Protein AF-A0AAW2THH1-F1 (afdb_monomer_lite)

Structure (mmCIF, N/CA/C/O backbone):
data_AF-A0AAW2THH1-F1
#
_entry.id   AF-A0AAW2THH1-F1
#
loop_
_atom_site.group_PDB
_atom_site.id
_atom_site.type_symbol
_atom_site.label_atom_id
_atom_site.label_alt_id
_atom_site.label_comp_id
_atom_site.label_asym_id
_atom_site.label_entity_id
_atom_site.label_seq_id
_atom_site.pdbx_PDB_ins_code
_atom_site.Cartn_x
_atom_site.Cartn_y
_atom_site.Cartn_z
_atom_site.occupancy
_atom_site.B_iso_or_equiv
_atom_site.auth_seq_id
_atom_site.auth_comp_id
_atom_site.auth_asym_id
_atom_site.auth_atom_id
_atom_site.pdbx_PDB_model_num
ATOM 1 N N . MET A 1 1 ? 69.784 6.377 -13.673 1.00 42.22 1 MET A N 1
ATOM 2 C CA . MET A 1 1 ? 68.912 6.543 -1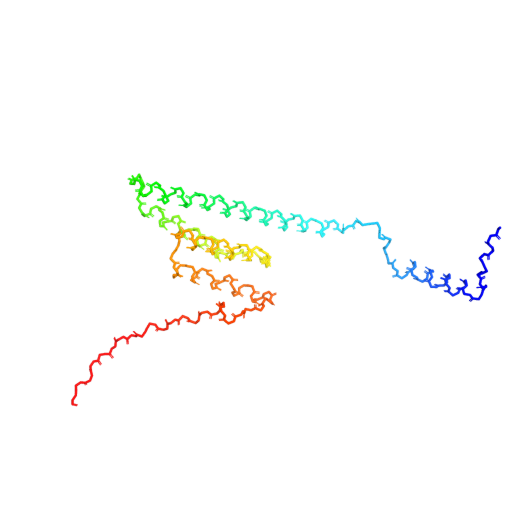4.857 1.00 42.22 1 MET A CA 1
ATOM 3 C C . MET A 1 1 ? 68.376 5.171 -15.222 1.00 42.22 1 MET A C 1
ATOM 5 O O . MET A 1 1 ? 69.151 4.331 -15.659 1.00 42.22 1 MET A O 1
ATOM 9 N N . VAL A 1 2 ? 67.108 4.895 -14.913 1.00 36.97 2 VAL A N 1
ATOM 10 C CA . VAL A 1 2 ? 66.501 3.571 -15.122 1.00 36.97 2 VAL A CA 1
ATOM 11 C C . VAL A 1 2 ? 66.029 3.493 -16.572 1.00 36.97 2 VAL A C 1
ATOM 13 O O . VAL A 1 2 ? 65.018 4.090 -16.932 1.00 36.97 2 VAL A O 1
ATOM 16 N N . TYR A 1 3 ? 66.800 2.816 -17.422 1.00 43.44 3 TYR A N 1
ATOM 17 C CA . TYR A 1 3 ? 66.415 2.565 -18.808 1.00 43.44 3 TYR A CA 1
ATOM 18 C C . TYR A 1 3 ? 65.337 1.482 -18.837 1.00 43.44 3 TYR A C 1
ATOM 20 O O . TYR A 1 3 ? 65.610 0.307 -18.601 1.00 43.44 3 TYR A O 1
ATOM 28 N N . THR A 1 4 ? 64.101 1.891 -19.115 1.00 44.94 4 THR A N 1
ATOM 29 C CA . THR A 1 4 ? 62.998 0.959 -19.367 1.00 44.94 4 THR A CA 1
ATOM 30 C C . THR A 1 4 ? 63.117 0.494 -20.816 1.00 44.94 4 THR A C 1
ATOM 32 O O . THR A 1 4 ? 62.743 1.212 -21.741 1.00 44.94 4 THR A O 1
ATOM 35 N N . TYR A 1 5 ? 63.718 -0.679 -21.023 1.00 50.44 5 TYR A N 1
ATOM 36 C CA . TYR A 1 5 ? 63.814 -1.319 -22.333 1.00 50.44 5 TYR A CA 1
ATOM 37 C C . TYR A 1 5 ? 62.412 -1.734 -22.792 1.00 50.44 5 TYR A C 1
ATOM 39 O O . TYR A 1 5 ? 61.822 -2.659 -22.237 1.00 50.44 5 TYR A O 1
ATOM 47 N N . THR A 1 6 ? 61.866 -1.036 -23.789 1.00 50.91 6 THR A N 1
ATOM 48 C CA . THR A 1 6 ? 60.629 -1.441 -24.467 1.00 50.91 6 THR A CA 1
ATOM 49 C C . THR A 1 6 ? 60.999 -2.016 -25.838 1.00 50.91 6 THR A C 1
ATOM 51 O O . THR A 1 6 ? 61.572 -1.303 -26.662 1.00 50.91 6 THR A O 1
ATOM 54 N N . PRO A 1 7 ? 60.748 -3.312 -26.098 1.00 46.75 7 PRO A N 1
ATOM 55 C CA . PRO A 1 7 ? 61.083 -3.927 -27.378 1.00 46.75 7 PRO A CA 1
ATOM 56 C C . PRO A 1 7 ? 60.243 -3.319 -28.511 1.00 46.75 7 PRO A C 1
ATOM 58 O O . PRO A 1 7 ? 59.012 -3.351 -28.469 1.00 46.75 7 PRO A O 1
ATOM 61 N N . THR A 1 8 ? 60.905 -2.832 -29.563 1.00 52.56 8 THR A N 1
ATOM 62 C CA . THR A 1 8 ? 60.319 -2.160 -30.743 1.00 52.56 8 THR A CA 1
ATOM 63 C C . THR A 1 8 ? 59.329 -3.023 -31.546 1.00 52.56 8 THR A C 1
ATOM 65 O O . THR A 1 8 ? 58.660 -2.528 -32.444 1.00 52.56 8 THR A O 1
ATOM 68 N N . TYR A 1 9 ? 59.209 -4.316 -31.233 1.00 46.38 9 TYR A N 1
ATOM 69 C CA . TYR A 1 9 ? 58.295 -5.242 -31.910 1.00 46.38 9 TYR A CA 1
ATOM 70 C C . TYR A 1 9 ? 56.855 -5.201 -31.379 1.00 46.38 9 TYR A C 1
ATOM 72 O O . TYR A 1 9 ? 55.944 -5.622 -32.085 1.00 46.38 9 TYR A O 1
ATOM 80 N N . TYR A 1 10 ? 56.626 -4.686 -30.165 1.00 46.62 10 TYR A N 1
ATOM 81 C CA . TYR A 1 10 ? 55.274 -4.558 -29.604 1.00 46.62 10 TYR A CA 1
ATOM 82 C C . TYR A 1 10 ? 54.647 -3.180 -29.836 1.00 46.62 10 TYR A C 1
ATOM 84 O O . TYR A 1 10 ? 53.438 -3.047 -29.673 1.00 46.62 10 TYR A O 1
ATOM 92 N N . THR A 1 11 ? 55.419 -2.165 -30.240 1.00 55.75 11 THR A N 1
ATOM 93 C CA . THR A 1 11 ? 54.910 -0.794 -30.410 1.00 55.75 11 THR A CA 1
ATOM 94 C C . THR A 1 11 ? 53.960 -0.681 -31.596 1.00 55.75 11 THR A C 1
ATOM 96 O O . THR A 1 11 ? 52.899 -0.094 -31.462 1.00 55.75 11 THR A O 1
ATOM 99 N N . THR A 1 12 ? 54.251 -1.334 -32.720 1.00 59.94 12 THR A N 1
ATOM 100 C CA . THR A 1 12 ? 53.396 -1.289 -33.918 1.00 59.94 12 THR A CA 1
ATOM 101 C C . THR A 1 12 ? 52.054 -1.988 -33.712 1.00 59.94 12 THR A C 1
ATOM 103 O O . THR A 1 12 ? 51.019 -1.484 -34.147 1.00 59.94 12 THR A O 1
ATOM 106 N N . LEU A 1 13 ? 52.046 -3.127 -33.016 1.00 57.94 13 LEU A N 1
ATOM 107 C CA . LEU A 1 13 ? 50.828 -3.874 -32.703 1.00 57.94 13 LEU A CA 1
ATOM 108 C C . LEU A 1 13 ? 50.031 -3.160 -31.604 1.00 57.94 13 LEU A C 1
ATOM 110 O O . LEU A 1 13 ? 48.818 -3.016 -31.726 1.00 57.94 13 LEU A O 1
ATOM 114 N N . HIS A 1 14 ? 50.709 -2.624 -30.587 1.00 65.50 14 HIS A N 1
ATOM 115 C CA . HIS A 1 14 ? 50.091 -1.793 -29.557 1.00 65.50 14 HIS A CA 1
ATOM 116 C C . HIS A 1 14 ? 49.485 -0.510 -30.140 1.00 65.50 14 HIS A C 1
ATOM 118 O O . HIS A 1 14 ? 48.358 -0.164 -29.797 1.00 65.50 14 HIS A O 1
ATOM 124 N N . ASP A 1 15 ? 50.167 0.164 -31.064 1.00 64.69 15 ASP A N 1
ATOM 125 C CA . ASP A 1 15 ? 49.660 1.358 -31.745 1.00 64.69 15 ASP A CA 1
ATOM 126 C C . ASP A 1 15 ? 48.508 1.018 -32.694 1.00 64.69 15 ASP A C 1
ATOM 128 O O . ASP A 1 15 ? 47.538 1.772 -32.780 1.00 64.69 15 ASP A O 1
ATOM 132 N N . SER A 1 16 ? 48.549 -0.155 -33.334 1.00 66.56 16 SER A N 1
ATOM 133 C CA . SER A 1 16 ? 47.451 -0.667 -34.163 1.00 66.56 16 SER A CA 1
ATOM 134 C C . SER A 1 16 ? 46.221 -1.004 -33.322 1.00 66.56 16 SER A C 1
ATOM 136 O O . SER A 1 16 ? 45.132 -0.542 -33.643 1.00 66.56 16 SER A O 1
ATOM 138 N N . ILE A 1 17 ? 46.380 -1.716 -32.201 1.00 67.31 17 ILE A N 1
ATOM 139 C CA . ILE A 1 17 ? 45.297 -1.975 -31.238 1.00 67.31 17 ILE A CA 1
ATOM 140 C C . ILE A 1 17 ? 44.780 -0.652 -30.667 1.00 67.31 17 ILE A C 1
ATOM 142 O O . ILE A 1 17 ? 43.575 -0.456 -30.583 1.00 67.31 17 ILE A O 1
ATOM 146 N N . THR A 1 18 ? 45.660 0.292 -30.333 1.00 68.44 18 THR A N 1
ATOM 147 C CA . THR A 1 18 ? 45.270 1.607 -29.805 1.00 68.44 18 THR A CA 1
ATOM 148 C C . THR A 1 18 ? 44.491 2.423 -30.842 1.00 68.44 18 THR A C 1
ATOM 150 O O . THR A 1 18 ? 43.504 3.069 -30.494 1.00 68.44 18 THR A O 1
ATOM 153 N N . SER A 1 19 ? 44.893 2.388 -32.113 1.00 65.19 19 SER A N 1
ATOM 154 C CA . SER A 1 19 ? 44.195 3.034 -33.232 1.00 65.19 19 SER A CA 1
ATOM 155 C C . SER A 1 19 ? 42.836 2.383 -33.497 1.00 65.19 19 SER A C 1
ATOM 157 O O . SER A 1 19 ? 41.822 3.071 -33.602 1.00 65.19 19 SER A O 1
ATOM 159 N N . ILE A 1 20 ? 42.785 1.050 -33.496 1.00 66.25 20 ILE A N 1
ATOM 160 C CA . ILE A 1 20 ? 41.558 0.266 -33.649 1.00 66.25 20 ILE A CA 1
ATOM 161 C C . ILE A 1 20 ? 40.598 0.551 -32.489 1.00 66.25 20 ILE A C 1
ATOM 163 O O . ILE A 1 20 ? 39.436 0.850 -32.726 1.00 66.25 20 ILE A O 1
ATOM 167 N N . CYS A 1 21 ? 41.067 0.573 -31.242 1.00 61.56 21 CYS A N 1
ATOM 168 C CA . CYS A 1 21 ? 40.245 0.916 -30.081 1.00 61.56 21 CYS A CA 1
ATOM 169 C C . CYS A 1 21 ? 39.746 2.371 -30.119 1.00 61.56 21 CYS A C 1
ATOM 171 O O . CYS A 1 21 ? 38.648 2.644 -29.642 1.00 61.56 21 CYS A O 1
ATOM 173 N N . LYS A 1 22 ? 40.504 3.302 -30.715 1.00 62.09 22 LYS A N 1
ATOM 174 C CA . LYS A 1 22 ? 40.056 4.687 -30.947 1.00 62.09 22 LYS A CA 1
ATOM 175 C C . LYS A 1 22 ? 39.022 4.807 -32.070 1.00 62.09 22 LYS A C 1
ATOM 177 O O . LYS A 1 22 ? 38.156 5.668 -31.974 1.00 62.09 22 LYS A O 1
ATOM 182 N N . ASN A 1 23 ? 39.100 3.965 -33.101 1.00 61.91 23 ASN A N 1
ATOM 183 C CA . ASN A 1 23 ? 38.189 4.001 -34.250 1.00 61.91 23 ASN A CA 1
ATOM 184 C C . ASN A 1 23 ? 36.946 3.105 -34.093 1.00 61.91 23 ASN A C 1
ATOM 186 O O . ASN A 1 23 ? 35.928 3.384 -34.717 1.00 61.91 23 ASN A O 1
ATOM 190 N N . ILE A 1 24 ? 37.001 2.047 -33.275 1.00 61.75 24 ILE A N 1
ATOM 191 C CA . ILE A 1 24 ? 35.883 1.114 -33.039 1.00 61.75 24 ILE A CA 1
ATOM 192 C C . ILE A 1 24 ? 34.979 1.576 -31.889 1.00 61.75 24 ILE A C 1
ATOM 194 O O . ILE A 1 24 ? 33.803 1.222 -31.867 1.00 61.75 24 ILE A O 1
ATOM 198 N N . LEU A 1 25 ? 35.476 2.382 -30.945 1.00 52.97 25 LEU A N 1
ATOM 199 C CA . LEU A 1 25 ? 34.642 2.932 -29.875 1.00 52.97 25 LEU A CA 1
ATOM 200 C C . LEU A 1 25 ? 34.079 4.299 -30.301 1.00 52.97 25 LEU A C 1
ATOM 202 O O . LEU A 1 25 ? 34.819 5.282 -30.289 1.00 52.97 25 LEU A O 1
ATOM 206 N N . PRO A 1 26 ? 32.774 4.422 -30.615 1.00 51.56 26 PRO A N 1
ATOM 207 C CA . PRO A 1 26 ? 32.205 5.667 -31.128 1.00 51.56 26 PRO A CA 1
ATOM 208 C C . PRO A 1 26 ? 32.076 6.781 -30.076 1.00 51.56 26 PRO A C 1
ATOM 210 O O . PRO A 1 26 ? 31.567 7.850 -30.395 1.00 51.56 26 PRO A O 1
ATOM 213 N N . PHE A 1 27 ? 32.512 6.591 -28.827 1.00 54.28 27 PHE A N 1
ATOM 214 C CA . PHE A 1 27 ? 32.354 7.600 -27.783 1.00 54.28 27 PHE A CA 1
ATOM 215 C C . PHE A 1 27 ? 33.524 7.608 -26.801 1.00 54.28 27 PHE A C 1
ATOM 217 O O . PHE A 1 27 ? 33.754 6.667 -26.043 1.00 54.28 27 PHE A O 1
ATOM 224 N N . SER A 1 28 ? 34.224 8.740 -26.760 1.00 49.59 28 SER A N 1
ATOM 225 C CA . SER A 1 28 ? 35.049 9.100 -25.613 1.00 49.59 28 SER A CA 1
ATOM 226 C C . SER A 1 28 ? 34.148 9.220 -24.379 1.00 49.59 28 SER A C 1
ATOM 228 O O . SER A 1 28 ? 33.237 10.045 -24.317 1.00 49.59 28 SER A O 1
ATOM 230 N N . PHE A 1 29 ? 34.391 8.373 -23.380 1.00 52.16 29 PHE A N 1
ATOM 231 C CA . PHE A 1 29 ? 33.691 8.355 -22.097 1.00 52.16 29 PHE A CA 1
ATOM 232 C C . PHE A 1 29 ? 34.046 9.577 -21.225 1.00 52.16 29 PHE A C 1
ATOM 234 O O . PHE A 1 29 ? 34.558 9.450 -20.114 1.00 52.16 29 PHE A O 1
ATOM 241 N N . LYS A 1 30 ? 33.721 10.792 -21.676 1.00 53.41 30 LYS A N 1
ATOM 242 C CA . LYS A 1 30 ? 33.332 11.853 -20.741 1.00 53.41 30 LYS A CA 1
ATOM 243 C C . LYS A 1 30 ? 31.858 11.614 -20.446 1.00 53.41 30 LYS A C 1
ATOM 245 O O . LYS A 1 30 ? 31.022 11.828 -21.312 1.00 53.41 30 LYS A O 1
ATOM 250 N N . LYS A 1 31 ? 31.576 11.088 -19.249 1.00 54.41 31 LYS A N 1
ATOM 251 C CA . LYS A 1 31 ? 30.270 10.667 -18.707 1.00 54.41 31 LYS A CA 1
ATOM 252 C C . LYS A 1 31 ? 29.147 11.710 -18.874 1.00 54.41 31 LYS A C 1
ATOM 254 O O . LYS A 1 31 ? 28.686 12.299 -17.902 1.00 54.41 31 LYS A O 1
ATOM 259 N N . ARG A 1 32 ? 28.657 11.922 -20.089 1.00 52.31 32 ARG A N 1
ATOM 260 C CA . ARG A 1 32 ? 27.370 12.558 -20.351 1.00 52.31 32 ARG A CA 1
ATOM 261 C C . ARG A 1 32 ? 26.417 11.414 -20.659 1.00 52.31 32 ARG A C 1
ATOM 263 O O . ARG A 1 32 ? 26.347 10.966 -21.799 1.00 52.31 32 ARG A O 1
ATOM 270 N N . ARG A 1 33 ? 25.748 10.887 -19.620 1.00 60.34 33 ARG A N 1
ATOM 271 C CA . ARG A 1 33 ? 24.562 10.035 -19.818 1.00 60.34 33 ARG A CA 1
ATOM 272 C C . ARG A 1 33 ? 23.684 10.742 -20.850 1.00 60.34 33 ARG A C 1
ATOM 274 O O . ARG A 1 33 ? 23.540 11.965 -20.770 1.00 60.34 33 ARG A O 1
ATOM 281 N N . LEU A 1 34 ? 23.176 10.009 -21.843 1.00 72.06 34 LEU A N 1
ATOM 282 C CA . LEU A 1 34 ? 22.303 10.593 -22.861 1.00 72.06 34 LEU A CA 1
ATOM 283 C C . LEU A 1 34 ? 21.201 11.388 -22.135 1.00 72.06 34 LEU A C 1
ATOM 285 O O . LEU A 1 34 ? 20.593 10.829 -21.220 1.00 72.06 34 LEU A O 1
ATOM 289 N N . PRO A 1 35 ? 20.954 12.668 -22.475 1.00 75.00 35 PRO A N 1
ATOM 290 C CA . PRO A 1 35 ? 20.029 13.524 -21.725 1.00 75.00 35 PRO A CA 1
ATOM 291 C C . PRO A 1 35 ? 18.640 12.903 -21.526 1.00 75.00 35 PRO A C 1
ATOM 293 O O . PRO A 1 35 ? 18.021 13.100 -20.487 1.00 75.00 35 PRO A O 1
ATOM 296 N N . ALA A 1 36 ? 18.187 12.093 -22.487 1.00 74.62 36 ALA A N 1
ATOM 297 C CA . ALA A 1 36 ? 16.943 11.335 -22.400 1.00 74.62 36 ALA A CA 1
ATOM 298 C C . ALA A 1 36 ? 16.953 10.272 -21.284 1.00 74.62 36 ALA A C 1
ATOM 300 O O . ALA A 1 36 ? 15.973 10.150 -20.556 1.00 74.62 36 ALA A O 1
ATOM 301 N N . ILE A 1 37 ? 18.065 9.548 -21.110 1.00 78.38 37 ILE A N 1
ATOM 302 C CA . ILE A 1 37 ? 18.230 8.549 -20.041 1.00 78.38 37 ILE A CA 1
ATOM 303 C C . ILE A 1 37 ? 18.275 9.251 -18.684 1.00 78.38 37 ILE A C 1
ATOM 305 O O . ILE A 1 37 ? 17.561 8.855 -17.772 1.00 78.38 37 ILE A O 1
ATOM 309 N N . ALA A 1 38 ? 19.041 10.340 -18.569 1.00 80.06 38 ALA A N 1
ATOM 310 C CA . ALA A 1 38 ? 19.105 11.116 -17.331 1.00 80.06 38 ALA A CA 1
ATOM 311 C C . ALA A 1 38 ? 17.732 11.704 -16.945 1.00 80.06 38 ALA A C 1
ATOM 313 O O . ALA A 1 38 ? 17.354 11.680 -15.777 1.00 80.06 38 ALA A O 1
ATOM 314 N N . ALA A 1 39 ? 16.954 12.181 -17.923 1.00 82.69 39 ALA A N 1
ATOM 315 C CA . ALA A 1 39 ? 15.596 12.666 -17.691 1.00 82.69 39 ALA A CA 1
ATOM 316 C C . ALA A 1 39 ? 14.630 11.539 -17.283 1.00 82.69 39 ALA A C 1
ATOM 318 O O . ALA A 1 39 ? 13.777 11.755 -16.425 1.00 82.69 39 ALA A O 1
ATOM 319 N N . ALA A 1 40 ? 14.754 10.342 -17.868 1.00 82.75 40 ALA A N 1
ATOM 320 C CA . ALA A 1 40 ? 13.960 9.177 -17.479 1.00 82.75 40 ALA A CA 1
ATOM 321 C C . ALA A 1 40 ? 14.284 8.718 -16.047 1.00 82.75 40 ALA A C 1
ATOM 323 O O . ALA A 1 40 ? 13.371 8.528 -15.249 1.00 82.75 40 ALA A O 1
ATOM 324 N N . GLU A 1 41 ? 15.568 8.636 -15.688 1.00 84.75 41 GLU A N 1
ATOM 325 C CA . GLU A 1 41 ? 16.013 8.321 -14.323 1.00 84.75 41 GLU A CA 1
ATOM 326 C C . GLU A 1 41 ? 15.524 9.362 -13.312 1.00 84.75 41 GLU A C 1
ATOM 328 O O . GLU A 1 41 ? 15.035 9.004 -12.244 1.00 84.75 41 GLU A O 1
ATOM 333 N N . GLN A 1 42 ? 15.595 10.652 -13.654 1.00 87.06 42 GLN A N 1
ATOM 334 C CA . GLN A 1 42 ? 15.098 11.720 -12.789 1.00 87.06 42 GLN A CA 1
ATOM 335 C C . GLN A 1 42 ? 13.580 11.633 -12.581 1.00 87.06 42 GLN A C 1
ATOM 337 O O . GLN A 1 42 ? 13.108 11.843 -11.464 1.00 87.06 42 GLN A O 1
ATOM 342 N N . ARG A 1 43 ? 12.806 11.314 -13.628 1.00 85.62 43 ARG A N 1
ATOM 343 C CA . ARG A 1 43 ? 11.354 11.097 -13.505 1.00 85.62 43 ARG A CA 1
ATOM 344 C C . ARG A 1 43 ? 11.039 9.880 -12.641 1.00 85.62 43 ARG A C 1
ATOM 346 O O . ARG A 1 43 ? 10.197 9.997 -11.760 1.00 85.62 43 ARG A O 1
ATOM 353 N N . ALA A 1 44 ? 11.742 8.766 -12.841 1.00 84.69 44 ALA A N 1
ATOM 354 C CA . ALA A 1 44 ? 11.569 7.560 -12.034 1.00 84.69 44 ALA A CA 1
ATOM 355 C C . ALA A 1 44 ? 11.905 7.811 -10.554 1.00 84.69 44 ALA A C 1
ATOM 357 O O . ALA A 1 44 ? 11.133 7.439 -9.675 1.00 84.69 44 ALA A O 1
ATOM 358 N N . ALA A 1 45 ? 13.010 8.512 -10.277 1.00 87.81 45 ALA A N 1
ATOM 359 C CA . ALA A 1 45 ? 13.395 8.890 -8.919 1.00 87.81 45 ALA A CA 1
ATOM 360 C C . ALA A 1 45 ? 12.351 9.804 -8.264 1.00 87.81 45 ALA A C 1
ATOM 362 O O . ALA A 1 45 ? 11.990 9.595 -7.109 1.00 87.81 45 ALA A O 1
ATOM 363 N N . LYS A 1 46 ? 11.827 10.783 -9.014 1.00 91.12 46 LYS A N 1
ATOM 364 C CA . LYS A 1 46 ? 10.756 11.660 -8.531 1.00 91.12 46 LYS A CA 1
ATOM 365 C C . LYS A 1 46 ? 9.477 10.875 -8.228 1.00 91.12 46 LYS A C 1
ATOM 367 O O . LYS A 1 46 ? 8.884 11.058 -7.174 1.00 91.12 46 LYS A O 1
ATOM 372 N N . GLN A 1 47 ? 9.072 9.977 -9.121 1.00 89.56 47 GLN A N 1
ATOM 373 C CA . GLN A 1 47 ? 7.893 9.139 -8.917 1.00 89.56 47 GLN A CA 1
ATOM 374 C C . GLN A 1 47 ? 8.040 8.258 -7.671 1.00 89.56 47 GLN A C 1
ATOM 376 O O . GLN A 1 47 ? 7.098 8.138 -6.891 1.00 89.56 47 GLN A O 1
ATOM 381 N N . GLN A 1 48 ? 9.224 7.680 -7.454 1.00 90.56 48 GLN A N 1
ATOM 382 C CA . GLN A 1 48 ? 9.502 6.915 -6.243 1.00 90.56 48 GLN A CA 1
ATOM 383 C C . GLN A 1 48 ? 9.448 7.803 -4.991 1.00 90.56 48 GLN A C 1
ATOM 385 O O . GLN A 1 48 ? 8.806 7.427 -4.014 1.00 90.56 48 GLN A O 1
ATOM 390 N N . SER A 1 49 ? 10.063 8.993 -5.010 1.00 94.25 49 SER A N 1
ATOM 391 C CA . SER A 1 49 ? 10.028 9.899 -3.855 1.00 94.25 49 SER A CA 1
ATOM 392 C C . SER A 1 49 ? 8.617 10.382 -3.531 1.00 94.25 49 SER A C 1
ATOM 394 O O . SER A 1 49 ? 8.248 10.445 -2.361 1.00 94.25 49 SER A O 1
ATOM 396 N N . ASP A 1 50 ? 7.819 10.687 -4.557 1.00 94.06 50 ASP A N 1
ATOM 397 C CA . ASP A 1 50 ? 6.426 11.105 -4.397 1.00 94.06 50 ASP A CA 1
ATOM 398 C C . ASP A 1 50 ? 5.588 9.952 -3.814 1.00 94.06 50 ASP A C 1
ATOM 400 O O . ASP A 1 50 ? 4.763 10.176 -2.928 1.00 94.06 50 ASP A O 1
ATOM 404 N N . ASN A 1 51 ? 5.849 8.707 -4.236 1.00 93.31 51 ASN A N 1
ATOM 405 C CA . ASN A 1 51 ? 5.194 7.529 -3.671 1.00 93.31 51 ASN A CA 1
ATOM 406 C C . ASN A 1 51 ? 5.545 7.320 -2.191 1.00 93.31 51 ASN A C 1
ATOM 408 O O . ASN A 1 51 ? 4.637 7.168 -1.378 1.00 93.31 51 ASN A O 1
ATOM 412 N N . LEU A 1 52 ? 6.830 7.364 -1.829 1.00 95.69 52 LEU A N 1
ATOM 413 C CA . LEU A 1 52 ? 7.276 7.213 -0.438 1.00 95.69 52 LEU A CA 1
ATOM 414 C C . LEU A 1 52 ? 6.710 8.311 0.464 1.00 95.69 52 LEU A C 1
ATOM 416 O O . LEU A 1 52 ? 6.262 8.038 1.576 1.00 95.69 52 LEU A O 1
ATOM 420 N N . LYS A 1 53 ? 6.676 9.553 -0.031 1.00 97.56 53 LYS A N 1
ATOM 421 C CA . LYS A 1 53 ? 6.071 10.671 0.693 1.00 97.56 53 LYS A CA 1
ATOM 422 C C . LYS A 1 53 ? 4.588 10.415 0.962 1.00 97.56 53 LYS A C 1
ATOM 424 O O . LYS A 1 53 ? 4.148 10.561 2.099 1.00 97.56 53 LYS A O 1
ATOM 429 N N . TRP A 1 54 ? 3.838 9.993 -0.057 1.00 97.31 54 TRP A N 1
ATOM 430 C CA . TRP A 1 54 ? 2.426 9.650 0.104 1.00 97.31 54 TRP A CA 1
ATOM 431 C C . TRP A 1 54 ? 2.220 8.508 1.110 1.00 97.31 54 TRP A C 1
ATOM 433 O O . TRP A 1 54 ? 1.320 8.603 1.944 1.00 97.31 54 TRP A O 1
ATOM 443 N N . GLN A 1 55 ? 3.057 7.463 1.081 1.00 97.69 55 GLN A N 1
ATOM 444 C CA . GLN A 1 55 ? 2.991 6.359 2.050 1.00 97.69 55 GLN A CA 1
ATOM 445 C C . GLN A 1 55 ? 3.196 6.867 3.481 1.00 97.69 55 GLN A C 1
ATOM 447 O O . GLN A 1 55 ? 2.398 6.558 4.365 1.00 97.69 55 GLN A O 1
ATOM 452 N N . GLN A 1 56 ? 4.213 7.704 3.701 1.00 98.00 56 GLN A N 1
ATOM 453 C CA . GLN A 1 56 ? 4.502 8.279 5.013 1.00 98.00 56 GLN A CA 1
ATOM 454 C C . GLN A 1 56 ? 3.356 9.166 5.522 1.00 98.00 56 GLN A C 1
ATOM 456 O O . GLN A 1 56 ? 2.912 9.012 6.661 1.00 98.00 56 GLN A O 1
ATOM 461 N N . GLU A 1 57 ? 2.861 10.088 4.693 1.00 98.50 57 GLU A N 1
ATOM 462 C CA . GLU A 1 57 ? 1.742 10.970 5.053 1.00 98.50 57 GLU A CA 1
ATOM 463 C C . GLU A 1 57 ? 0.489 10.155 5.390 1.00 98.50 57 GLU A C 1
ATOM 465 O O . GLU A 1 57 ? -0.149 10.380 6.421 1.00 98.50 57 GLU A O 1
ATOM 470 N N . SER A 1 58 ? 0.200 9.140 4.579 1.00 98.12 58 SER A N 1
ATOM 471 C CA . SER A 1 58 ? -0.940 8.252 4.776 1.00 98.12 58 SER A CA 1
ATOM 472 C C . SER A 1 58 ? -0.824 7.403 6.044 1.00 98.12 58 SER A C 1
ATOM 474 O O . SER A 1 58 ? -1.816 7.209 6.747 1.00 98.12 58 SER A O 1
ATOM 476 N N . TYR A 1 59 ? 0.383 6.930 6.372 1.00 98.38 59 TYR A N 1
ATOM 477 C CA . TYR A 1 59 ? 0.659 6.193 7.605 1.00 98.38 59 TYR A CA 1
ATOM 478 C C . TYR A 1 59 ? 0.384 7.042 8.847 1.00 98.38 59 TYR A C 1
ATOM 480 O O . TYR A 1 59 ? -0.308 6.620 9.775 1.00 98.38 59 TYR A O 1
ATOM 488 N N . HIS A 1 60 ? 0.885 8.278 8.857 1.00 98.44 60 HIS A N 1
ATOM 489 C CA . HIS A 1 60 ? 0.618 9.201 9.955 1.00 98.44 60 HIS A CA 1
ATOM 490 C C . HIS A 1 60 ? -0.869 9.540 10.056 1.00 98.44 60 HIS A C 1
ATOM 492 O O . HIS A 1 60 ? -1.408 9.609 11.162 1.00 98.44 60 HIS A O 1
ATOM 498 N N . GLN A 1 61 ? -1.544 9.708 8.918 1.00 98.31 61 GLN A N 1
ATOM 499 C CA . GLN A 1 61 ? -2.966 10.011 8.886 1.00 98.31 61 GLN A CA 1
ATOM 500 C C . GLN A 1 61 ? -3.815 8.872 9.464 1.00 98.31 61 GLN A C 1
ATOM 502 O O . GLN A 1 61 ? -4.646 9.146 10.329 1.00 98.31 61 GLN A O 1
ATOM 507 N N . ILE A 1 62 ? -3.597 7.610 9.067 1.00 98.25 62 ILE A N 1
ATOM 508 C CA . ILE A 1 62 ? -4.377 6.485 9.618 1.00 98.25 62 ILE A CA 1
ATOM 509 C C . ILE A 1 62 ? -4.141 6.310 11.116 1.00 98.25 62 ILE A C 1
ATOM 511 O O . ILE A 1 62 ? -5.100 6.120 11.861 1.00 98.25 62 ILE A O 1
ATOM 515 N N . LEU A 1 63 ? -2.898 6.455 11.587 1.00 98.12 63 LEU A N 1
ATOM 516 C CA . LEU A 1 63 ? -2.596 6.375 13.017 1.00 98.12 63 LEU A CA 1
ATOM 517 C C . LEU A 1 63 ? -3.289 7.483 13.812 1.00 98.12 63 LEU A C 1
ATOM 519 O O . LEU A 1 63 ? -3.816 7.219 14.893 1.00 98.12 63 LEU A O 1
ATOM 523 N N . ASN A 1 64 ? -3.322 8.702 13.272 1.00 98.12 64 ASN A N 1
ATOM 524 C CA . ASN A 1 64 ? -4.025 9.816 13.895 1.00 98.12 64 ASN A CA 1
ATOM 525 C C . ASN A 1 64 ? -5.539 9.561 13.942 1.00 98.12 64 ASN A C 1
ATOM 527 O O . ASN A 1 64 ? -6.143 9.663 15.005 1.00 98.12 64 ASN A O 1
ATOM 531 N N . LEU A 1 65 ? -6.145 9.143 12.824 1.00 98.19 65 LEU A N 1
ATOM 532 C CA . LEU A 1 65 ? -7.572 8.806 12.761 1.00 98.19 65 LEU A CA 1
ATOM 533 C C . LEU A 1 65 ? -7.939 7.699 13.758 1.00 98.19 65 LEU A C 1
ATOM 535 O O . LEU A 1 65 ? -8.922 7.822 14.484 1.00 98.19 65 LEU A O 1
ATOM 539 N N . MET A 1 66 ? -7.120 6.649 13.853 1.00 97.62 66 MET A N 1
ATOM 540 C CA . MET A 1 66 ? -7.304 5.585 14.842 1.00 97.62 66 MET A CA 1
ATOM 541 C C . MET A 1 66 ? -7.158 6.089 16.283 1.00 97.62 66 MET A C 1
ATOM 543 O O . MET A 1 66 ? -7.877 5.621 17.164 1.00 97.62 66 MET A O 1
ATOM 547 N N . GLY A 1 67 ? -6.231 7.014 16.545 1.00 97.69 67 GLY A N 1
ATOM 548 C CA . GLY A 1 67 ? -6.077 7.663 17.850 1.00 97.69 67 GLY A CA 1
ATOM 549 C C . GLY A 1 67 ? -7.328 8.450 18.240 1.00 97.69 67 GLY A C 1
ATOM 550 O O . GLY A 1 67 ? -7.922 8.182 19.281 1.00 97.69 67 GLY A O 1
ATOM 551 N N . LEU A 1 68 ? -7.791 9.328 17.351 1.00 98.00 68 LEU A N 1
ATOM 552 C CA . LEU A 1 68 ? -9.005 10.126 17.544 1.00 98.00 68 LEU A CA 1
ATOM 553 C C . LEU A 1 68 ? -10.261 9.257 17.704 1.00 98.00 68 LEU A C 1
ATOM 555 O O . LEU A 1 68 ? -11.138 9.573 18.506 1.00 98.00 68 LEU A O 1
ATOM 559 N N . CYS A 1 69 ? -10.349 8.141 16.977 1.00 97.69 69 CYS A N 1
ATOM 560 C CA . CYS A 1 69 ? -11.448 7.188 17.123 1.00 97.69 69 CYS A CA 1
ATOM 561 C C . CYS A 1 69 ? -11.428 6.493 18.494 1.00 97.69 69 CYS A C 1
ATOM 563 O O . CYS A 1 69 ? -12.472 6.335 19.123 1.00 97.69 69 CYS A O 1
ATOM 565 N N . LYS A 1 70 ? -10.245 6.124 19.007 1.00 96.69 70 LYS A N 1
ATOM 566 C CA . LYS A 1 70 ? -10.098 5.554 20.362 1.00 96.69 70 LYS A CA 1
ATOM 567 C C . LYS A 1 70 ? -10.471 6.546 21.461 1.00 96.69 70 LYS A C 1
ATOM 569 O O . LYS A 1 70 ? -10.970 6.130 22.501 1.00 96.69 70 LYS A O 1
ATOM 574 N N . GLU A 1 71 ? -10.243 7.834 21.228 1.00 97.62 71 GLU A N 1
ATOM 575 C CA . GLU A 1 71 ? -10.659 8.918 22.126 1.00 97.62 71 GLU A CA 1
ATOM 576 C C . GLU A 1 71 ? -12.158 9.251 22.011 1.00 97.62 71 GLU A C 1
ATOM 578 O O . GLU A 1 71 ? -12.668 10.067 22.776 1.00 97.62 71 GLU A O 1
ATOM 583 N N . GLY A 1 72 ? -12.886 8.613 21.085 1.00 96.06 72 GLY A N 1
ATOM 584 C CA . GLY A 1 72 ? -14.315 8.844 20.859 1.00 96.06 72 GLY A CA 1
ATOM 585 C C . GLY A 1 72 ? -14.629 10.157 20.138 1.00 96.06 72 GLY A C 1
ATOM 586 O O . GLY A 1 72 ? -15.780 10.586 20.135 1.00 96.06 72 GLY A O 1
ATOM 587 N N . ILE A 1 73 ? -13.620 10.799 19.541 1.00 97.19 73 ILE A N 1
ATOM 588 C CA . ILE A 1 73 ? -13.762 12.058 18.796 1.00 97.19 73 ILE A CA 1
ATOM 589 C C . ILE A 1 73 ? -14.268 11.787 17.376 1.00 97.19 73 ILE A C 1
ATOM 591 O O . ILE A 1 73 ? -15.091 12.541 16.862 1.00 97.19 73 ILE A O 1
ATOM 595 N N . LEU A 1 74 ? -13.780 10.712 16.750 1.00 96.25 74 LEU A N 1
ATOM 596 C CA . LEU A 1 74 ? -14.189 10.281 15.412 1.00 96.25 74 LEU A CA 1
ATOM 597 C C . LEU A 1 74 ? -14.947 8.956 15.454 1.00 96.25 74 LEU A C 1
ATOM 599 O O . LEU A 1 74 ? -14.758 8.136 16.350 1.00 96.25 74 LEU A O 1
ATOM 603 N N . HIS A 1 75 ? -15.787 8.738 14.444 1.00 96.38 75 HIS A N 1
ATOM 604 C CA . HIS A 1 75 ? -16.483 7.472 14.250 1.00 96.38 75 HIS A CA 1
ATOM 605 C C . HIS A 1 75 ? -15.615 6.464 13.488 1.00 96.38 75 HIS A C 1
ATOM 607 O O . HIS A 1 75 ? -14.940 6.813 12.520 1.00 96.38 75 HIS A O 1
ATOM 613 N N . GLU A 1 76 ? -15.739 5.182 13.841 1.00 96.56 76 GLU A N 1
ATOM 614 C CA . GLU A 1 76 ? -15.041 4.067 13.176 1.00 96.56 76 GLU A CA 1
ATOM 615 C C . GLU A 1 76 ? -15.291 4.027 11.655 1.00 96.56 76 GLU A C 1
ATOM 617 O O . GLU A 1 76 ? -14.427 3.623 10.880 1.00 96.56 76 GLU A O 1
ATOM 622 N N . ASN A 1 77 ? -16.449 4.517 11.201 1.00 96.75 77 ASN A N 1
ATOM 623 C CA . ASN A 1 77 ? -16.781 4.613 9.779 1.00 96.75 77 ASN A CA 1
ATOM 624 C C . ASN A 1 77 ? -15.781 5.476 8.994 1.00 96.75 77 ASN A C 1
ATOM 626 O O . ASN A 1 77 ? -15.474 5.152 7.849 1.00 96.75 77 ASN A O 1
ATOM 630 N N . GLU A 1 78 ? -15.256 6.549 9.593 1.00 96.44 78 GLU A N 1
ATOM 631 C CA . GLU A 1 78 ? -14.278 7.426 8.940 1.00 96.44 78 GLU A CA 1
ATOM 632 C C . GLU A 1 78 ? -12.915 6.745 8.814 1.00 96.44 78 GLU A C 1
ATOM 634 O O . GLU A 1 78 ? -12.297 6.783 7.749 1.00 96.44 78 GLU A O 1
ATOM 639 N N . VAL A 1 79 ? -12.485 6.048 9.873 1.00 97.75 79 VAL A N 1
ATOM 640 C CA . VAL A 1 79 ? -11.266 5.225 9.861 1.00 97.75 79 VAL A CA 1
ATOM 641 C C . VAL A 1 79 ? -11.383 4.146 8.787 1.00 97.75 79 VAL A C 1
ATOM 643 O O . VAL A 1 79 ? -10.475 3.968 7.975 1.00 97.75 79 VAL A O 1
ATOM 646 N N . SER A 1 80 ? -12.528 3.461 8.728 1.00 98.00 80 SER A N 1
ATOM 647 C CA . SER A 1 80 ? -12.771 2.405 7.751 1.00 98.00 80 SER A CA 1
ATOM 648 C C . SER A 1 80 ? -12.830 2.929 6.314 1.00 98.00 80 SER A C 1
ATOM 650 O O . SER A 1 80 ? -12.294 2.282 5.410 1.00 98.00 80 SER A O 1
ATOM 652 N N . ALA A 1 81 ? -13.438 4.095 6.085 1.00 98.19 81 ALA A N 1
ATOM 653 C CA . ALA A 1 81 ? -13.474 4.734 4.771 1.00 98.19 81 ALA A CA 1
ATOM 654 C C . ALA A 1 81 ? -12.066 5.126 4.302 1.00 98.19 81 ALA A C 1
ATOM 656 O O . ALA A 1 81 ? -11.679 4.797 3.179 1.00 98.19 81 ALA A O 1
ATOM 657 N N . PHE A 1 82 ? -11.272 5.751 5.181 1.00 98.44 82 PHE A N 1
ATOM 658 C CA . PHE A 1 82 ? -9.882 6.094 4.879 1.00 98.44 82 PHE A CA 1
ATOM 659 C C . PHE A 1 82 ? -9.050 4.848 4.569 1.00 98.44 82 PHE A C 1
ATOM 661 O O . PHE A 1 82 ? -8.357 4.803 3.556 1.00 98.44 82 PHE A O 1
ATOM 668 N N . ARG A 1 83 ? -9.157 3.813 5.408 1.00 98.38 83 ARG A N 1
ATOM 669 C CA . ARG A 1 83 ? -8.466 2.532 5.222 1.00 98.38 83 ARG A CA 1
ATOM 670 C C . ARG A 1 83 ? -8.799 1.889 3.876 1.00 98.38 83 ARG A C 1
ATOM 672 O O . ARG A 1 83 ? -7.893 1.443 3.180 1.00 98.38 83 ARG A O 1
ATOM 679 N N . THR A 1 84 ? -10.076 1.867 3.499 1.00 98.19 84 THR A N 1
ATOM 680 C CA . THR A 1 84 ? -10.517 1.299 2.215 1.00 98.19 84 THR A CA 1
ATOM 681 C C . THR A 1 84 ? -9.889 2.064 1.052 1.00 98.19 84 THR A C 1
ATOM 683 O O . THR A 1 84 ? -9.220 1.468 0.211 1.00 98.19 84 THR A O 1
ATOM 686 N N . HIS A 1 85 ? -10.002 3.394 1.066 1.00 98.19 85 HIS A N 1
ATOM 687 C CA . HIS A 1 85 ? -9.419 4.252 0.036 1.00 98.19 85 HIS A CA 1
ATOM 688 C C . HIS A 1 85 ? -7.890 4.111 -0.065 1.00 98.19 85 HIS A C 1
ATOM 690 O O . HIS A 1 85 ? -7.321 4.086 -1.160 1.00 98.19 85 HIS A O 1
ATOM 696 N N . LEU A 1 86 ? -7.214 3.986 1.077 1.00 98.12 86 LEU A N 1
ATOM 697 C CA . LEU A 1 86 ? -5.776 3.774 1.155 1.00 98.12 86 LEU A CA 1
ATOM 698 C C . LEU A 1 86 ? -5.357 2.467 0.470 1.00 98.12 86 LEU A C 1
ATOM 700 O O . LEU A 1 86 ? -4.432 2.475 -0.344 1.00 98.12 86 LEU A O 1
ATOM 704 N N . LEU A 1 87 ? -6.042 1.359 0.765 1.00 98.19 87 LEU A N 1
ATOM 705 C CA . LEU A 1 87 ? -5.752 0.049 0.173 1.00 98.19 87 LEU A CA 1
ATOM 706 C C . LEU A 1 87 ? -6.089 0.001 -1.324 1.00 98.19 87 LEU A C 1
ATOM 708 O O . LEU A 1 87 ? -5.319 -0.555 -2.113 1.00 98.19 87 LEU A O 1
ATOM 712 N N . GLU A 1 88 ? -7.183 0.635 -1.741 1.00 97.06 88 GLU A N 1
ATOM 713 C CA . GLU A 1 88 ? -7.524 0.809 -3.158 1.00 97.06 88 GLU A CA 1
ATOM 714 C C . GLU A 1 88 ? -6.432 1.587 -3.902 1.00 97.06 88 GLU A C 1
ATOM 716 O O . GLU A 1 88 ? -5.967 1.157 -4.956 1.00 97.06 88 GLU A O 1
ATOM 721 N N . THR A 1 89 ? -5.942 2.685 -3.322 1.00 95.75 89 THR A N 1
ATOM 722 C CA . THR A 1 89 ? -4.871 3.502 -3.919 1.00 95.75 89 THR A CA 1
ATOM 723 C C . THR A 1 89 ? -3.543 2.743 -3.995 1.00 95.75 89 THR A C 1
ATOM 725 O O . THR A 1 89 ? -2.826 2.821 -4.994 1.00 95.75 89 THR A O 1
ATOM 728 N N . LEU A 1 90 ? -3.218 1.958 -2.963 1.00 95.00 90 LEU A N 1
ATOM 729 C CA . LEU A 1 90 ? -2.040 1.085 -2.922 1.00 95.00 90 LEU A CA 1
ATOM 730 C C . LEU A 1 90 ? -2.056 0.047 -4.052 1.00 95.00 90 LEU A C 1
ATOM 732 O O . LEU A 1 90 ? -1.043 -0.181 -4.726 1.00 95.00 90 LEU A O 1
ATOM 736 N N . THR A 1 91 ? -3.211 -0.587 -4.244 1.00 94.06 91 THR A N 1
ATOM 737 C CA . THR A 1 91 ? -3.400 -1.686 -5.197 1.00 94.06 91 THR A CA 1
ATOM 738 C C . THR A 1 91 ? -3.675 -1.215 -6.618 1.00 94.06 91 THR A C 1
ATOM 740 O O . THR A 1 91 ? -3.423 -1.988 -7.547 1.00 94.06 91 THR A O 1
ATOM 743 N N . ALA A 1 92 ? -4.091 0.040 -6.805 1.00 91.25 92 ALA A N 1
ATOM 744 C CA . ALA A 1 92 ? -4.282 0.645 -8.112 1.00 91.25 92 ALA A CA 1
ATOM 745 C C . ALA A 1 92 ? -3.028 0.492 -8.989 1.00 91.25 92 ALA A C 1
ATOM 747 O O . ALA A 1 92 ? -1.882 0.675 -8.553 1.00 91.25 92 ALA A O 1
ATOM 748 N N . SER A 1 93 ? -3.264 0.117 -10.245 1.00 77.81 93 SER A N 1
ATOM 749 C CA . SER A 1 93 ? -2.241 0.097 -11.286 1.00 77.81 93 SER A CA 1
ATOM 750 C C . SER A 1 93 ? -2.176 1.474 -11.946 1.00 77.81 93 SER A C 1
ATOM 752 O O . SER A 1 93 ? -3.229 2.089 -12.128 1.00 77.81 93 SER A O 1
ATOM 754 N N . PRO A 1 94 ? -0.990 1.959 -12.359 1.00 75.62 94 PRO A N 1
ATOM 755 C CA . PRO A 1 94 ? -0.921 3.089 -13.276 1.00 75.62 94 PRO A CA 1
ATOM 756 C C . PRO A 1 94 ? -1.759 2.789 -14.530 1.00 75.62 94 PRO A C 1
ATOM 758 O O . PRO A 1 94 ? -1.709 1.674 -15.054 1.00 75.62 94 PRO A O 1
ATOM 761 N N . PHE A 1 95 ? -2.560 3.766 -14.965 1.00 54.44 95 PHE A N 1
ATOM 762 C CA . PHE A 1 95 ? -3.481 3.641 -16.105 1.00 54.44 95 PHE A CA 1
ATOM 763 C C . PHE A 1 95 ? -2.786 3.753 -17.470 1.00 54.44 95 PHE A C 1
ATOM 765 O O . PHE A 1 95 ? -3.345 3.316 -18.473 1.00 54.44 95 PHE A O 1
ATOM 772 N N . ASP A 1 96 ? -1.568 4.292 -17.508 1.00 52.25 96 ASP A N 1
ATOM 773 C CA . ASP A 1 96 ? -0.798 4.466 -18.735 1.00 52.25 96 ASP A CA 1
ATOM 774 C C . ASP A 1 96 ? 0.311 3.427 -18.849 1.00 52.25 96 ASP A C 1
ATOM 776 O O . ASP A 1 96 ? 0.812 2.930 -17.849 1.00 52.25 96 ASP A O 1
ATOM 780 N N . HIS A 1 97 ? 0.665 3.095 -20.090 1.00 46.03 97 HIS A N 1
ATOM 781 C CA . HIS A 1 97 ? 1.436 1.938 -20.569 1.00 46.03 97 HIS A CA 1
ATOM 782 C C . HIS A 1 97 ? 2.874 1.777 -20.020 1.00 46.03 97 HIS A C 1
ATOM 784 O O . HIS A 1 97 ? 3.649 0.969 -20.538 1.00 46.03 97 HIS A O 1
ATOM 790 N N . ASP A 1 98 ? 3.230 2.499 -18.962 1.00 57.50 98 ASP A N 1
ATOM 791 C CA . ASP A 1 98 ? 4.479 2.360 -18.235 1.00 57.50 98 ASP A CA 1
ATOM 792 C C . ASP A 1 98 ? 4.318 1.323 -17.117 1.00 57.50 98 ASP A C 1
ATOM 794 O O . ASP A 1 98 ? 3.568 1.491 -16.152 1.00 57.50 98 ASP A O 1
ATOM 798 N N . TYR A 1 99 ? 5.058 0.224 -17.250 1.00 72.44 99 TYR A N 1
ATOM 799 C CA . TYR A 1 99 ? 5.240 -0.749 -16.181 1.00 72.44 99 TYR A CA 1
ATOM 800 C C . TYR A 1 99 ? 5.674 -0.025 -14.897 1.00 72.44 99 TYR A C 1
ATOM 802 O O . TYR A 1 99 ? 6.726 0.614 -14.870 1.00 72.44 99 TYR A O 1
ATOM 810 N N . GLU A 1 100 ? 4.880 -0.137 -13.827 1.00 83.75 100 GLU A N 1
ATOM 811 C CA . GLU A 1 100 ? 5.246 0.413 -12.519 1.00 83.75 100 GLU A CA 1
ATOM 812 C C . GLU A 1 100 ? 6.619 -0.142 -12.099 1.00 83.75 100 GLU A C 1
ATOM 814 O O . GLU A 1 100 ? 6.764 -1.363 -12.034 1.00 83.75 100 GLU A O 1
ATOM 819 N N . PRO A 1 101 ? 7.636 0.690 -11.812 1.00 87.00 101 PRO A N 1
ATOM 820 C CA . PRO A 1 101 ? 8.961 0.192 -11.460 1.00 87.00 101 PRO A CA 1
ATOM 821 C C . PRO A 1 101 ? 8.921 -0.813 -10.301 1.00 87.00 101 PRO A C 1
ATOM 823 O O . PRO A 1 101 ? 8.297 -0.552 -9.272 1.00 87.00 101 PRO A O 1
ATOM 826 N N . SER A 1 102 ? 9.657 -1.927 -10.416 1.00 88.94 102 SER A N 1
ATOM 827 C CA . SER A 1 102 ? 9.670 -3.002 -9.405 1.00 88.94 102 SER A CA 1
ATOM 828 C C . SER A 1 102 ? 9.978 -2.508 -7.990 1.00 88.94 102 SER A C 1
ATOM 830 O O . SER A 1 102 ? 9.541 -3.097 -7.008 1.00 88.94 102 SER A O 1
ATOM 832 N N . VAL A 1 103 ? 10.780 -1.442 -7.886 1.00 89.75 103 VAL A N 1
ATOM 833 C CA . VAL A 1 103 ? 11.156 -0.829 -6.608 1.00 89.75 103 VAL A CA 1
ATOM 834 C C . VAL A 1 103 ? 9.931 -0.237 -5.914 1.00 89.75 103 VAL A C 1
ATOM 836 O O . VAL A 1 103 ? 9.720 -0.523 -4.746 1.00 89.75 103 VAL A O 1
ATOM 839 N N . ILE A 1 104 ? 9.062 0.466 -6.647 1.00 91.94 104 ILE A N 1
ATOM 840 C CA . ILE A 1 104 ? 7.838 1.050 -6.084 1.00 91.94 104 ILE A CA 1
ATOM 841 C C . ILE A 1 104 ? 6.891 -0.056 -5.604 1.00 91.94 104 ILE A C 1
ATOM 843 O O . ILE A 1 104 ? 6.308 0.049 -4.529 1.00 91.94 104 ILE A O 1
ATOM 847 N N . ILE A 1 105 ? 6.779 -1.164 -6.345 1.00 92.81 105 ILE A N 1
ATOM 848 C CA . ILE A 1 105 ? 5.938 -2.291 -5.915 1.00 92.81 105 ILE A CA 1
ATOM 849 C C . ILE A 1 105 ? 6.492 -2.943 -4.636 1.00 92.81 105 ILE A C 1
ATOM 851 O O . ILE A 1 105 ? 5.721 -3.332 -3.759 1.00 92.81 105 ILE A O 1
ATOM 855 N N . ARG A 1 106 ? 7.822 -3.038 -4.493 1.00 93.06 106 ARG A N 1
ATOM 856 C CA . ARG A 1 106 ? 8.457 -3.507 -3.250 1.00 93.06 106 ARG A CA 1
ATOM 857 C C . ARG A 1 106 ? 8.205 -2.546 -2.090 1.00 93.06 106 ARG A C 1
ATOM 859 O O . ARG A 1 106 ? 7.817 -3.014 -1.025 1.00 93.06 106 ARG A O 1
ATOM 866 N N . ASP A 1 107 ? 8.345 -1.240 -2.313 1.00 94.38 107 ASP A N 1
ATOM 867 C CA . ASP A 1 107 ? 8.053 -0.210 -1.309 1.00 94.38 107 ASP A CA 1
ATOM 868 C C . ASP A 1 107 ? 6.589 -0.324 -0.837 1.00 94.38 107 ASP A C 1
ATOM 870 O O . ASP A 1 107 ? 6.317 -0.364 0.360 1.00 94.38 107 ASP A O 1
ATOM 874 N N . LYS A 1 108 ? 5.638 -0.511 -1.765 1.00 95.81 108 LYS A N 1
ATOM 875 C CA . LYS A 1 108 ? 4.218 -0.760 -1.450 1.00 95.81 108 LYS A CA 1
ATOM 876 C C . LYS A 1 108 ? 3.993 -2.019 -0.605 1.00 95.81 108 LYS A C 1
ATOM 878 O O . LYS A 1 108 ? 3.154 -2.007 0.292 1.00 95.81 108 LYS A O 1
ATOM 883 N N . LEU A 1 109 ? 4.709 -3.110 -0.884 1.00 96.00 109 LEU A N 1
ATOM 884 C CA . LEU A 1 109 ? 4.611 -4.350 -0.102 1.00 96.00 109 LEU A CA 1
ATOM 885 C C . LEU A 1 109 ? 5.153 -4.187 1.321 1.00 96.00 109 LEU A C 1
ATOM 887 O O . LEU A 1 109 ? 4.558 -4.728 2.254 1.00 96.00 109 LEU A O 1
ATOM 891 N N . ILE A 1 110 ? 6.252 -3.446 1.484 1.00 96.31 110 ILE A N 1
ATOM 892 C CA . ILE A 1 110 ? 6.810 -3.108 2.800 1.00 96.31 110 ILE A CA 1
ATOM 893 C C . ILE A 1 110 ? 5.798 -2.265 3.574 1.00 96.31 110 ILE A C 1
ATOM 895 O O . ILE A 1 110 ? 5.430 -2.629 4.688 1.00 96.31 110 ILE A O 1
ATOM 899 N N . PHE A 1 111 ? 5.262 -1.214 2.953 1.00 98.12 111 PHE A N 1
ATOM 900 C CA . PHE A 1 111 ? 4.262 -0.357 3.582 1.00 98.12 111 PHE A CA 1
ATOM 901 C C . PHE A 1 111 ? 3.009 -1.139 4.013 1.00 98.12 111 PHE A C 1
ATOM 903 O O . PHE A 1 111 ? 2.512 -0.986 5.127 1.00 98.12 111 PHE A O 1
ATOM 910 N N . LEU A 1 112 ? 2.531 -2.062 3.174 1.00 98.00 112 LEU A N 1
ATOM 911 C CA . LEU A 1 112 ? 1.406 -2.932 3.513 1.00 98.00 112 LEU A CA 1
ATOM 912 C C . LEU A 1 112 ? 1.695 -3.819 4.741 1.00 98.00 112 LEU A C 1
ATOM 914 O O . LEU A 1 112 ? 0.806 -4.069 5.556 1.00 98.00 112 LEU A O 1
ATOM 918 N N . GLN A 1 113 ? 2.936 -4.280 4.896 1.00 97.31 113 GLN A N 1
ATOM 919 C CA . GLN A 1 113 ? 3.373 -5.035 6.069 1.00 97.31 113 GLN A CA 1
ATOM 920 C C . GLN A 1 113 ? 3.450 -4.153 7.32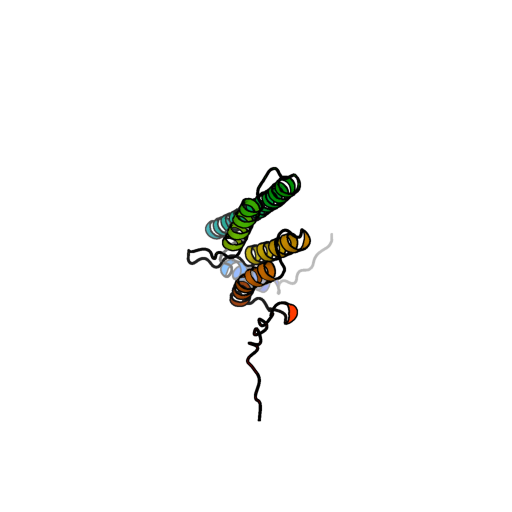6 1.00 97.31 113 GLN A C 1
ATOM 922 O O . GLN A 1 113 ? 3.046 -4.594 8.402 1.00 97.31 113 GLN A O 1
ATOM 927 N N . GLU A 1 114 ? 3.914 -2.910 7.205 1.00 97.75 114 GLU A N 1
ATOM 928 C CA . GLU A 1 114 ? 3.927 -1.940 8.309 1.0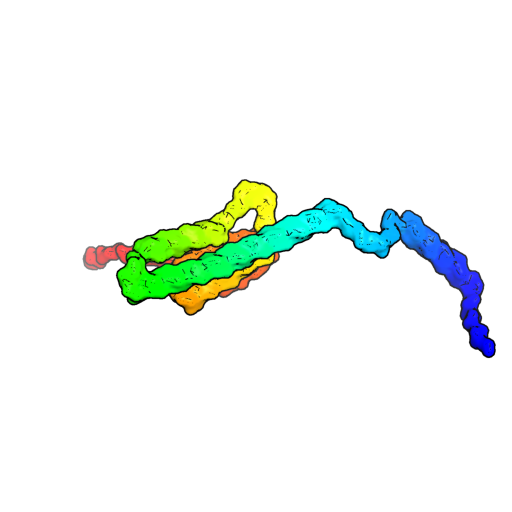0 97.75 114 GLU A CA 1
ATOM 929 C C . GLU A 1 114 ? 2.512 -1.645 8.820 1.00 97.75 114 GLU A C 1
ATOM 931 O O . GLU A 1 114 ? 2.278 -1.669 10.030 1.00 97.75 114 GLU A O 1
ATOM 936 N N . LEU A 1 115 ? 1.545 -1.464 7.914 1.00 98.38 115 LEU A N 1
ATOM 937 C CA . LEU A 1 115 ? 0.134 -1.282 8.269 1.00 98.38 115 LEU A CA 1
ATOM 938 C C . LEU A 1 115 ? -0.425 -2.476 9.052 1.00 98.38 115 LEU A C 1
ATOM 940 O O . LEU A 1 115 ? -1.150 -2.282 10.033 1.00 98.38 115 LEU A O 1
ATOM 944 N N . LEU A 1 116 ? -0.079 -3.703 8.648 1.00 98.12 116 LEU A N 1
ATOM 945 C CA . LEU A 1 116 ? -0.478 -4.914 9.367 1.00 98.12 116 LEU A CA 1
ATOM 946 C C . LEU A 1 116 ? 0.147 -4.956 10.768 1.00 98.12 116 LEU A C 1
ATOM 948 O O . LEU A 1 116 ? -0.560 -5.178 11.751 1.00 98.12 116 LEU A O 1
ATOM 952 N N . TYR A 1 117 ? 1.453 -4.696 10.890 1.00 97.69 117 TYR A N 1
ATOM 953 C CA . TYR A 1 117 ? 2.136 -4.691 12.190 1.00 97.69 117 TYR A CA 1
ATOM 954 C C . TYR A 1 117 ? 1.593 -3.624 13.142 1.00 97.69 117 TYR A C 1
ATOM 956 O O . TYR A 1 117 ? 1.459 -3.876 14.341 1.00 97.69 117 TYR A O 1
ATOM 964 N N . ALA A 1 118 ? 1.224 -2.459 12.613 1.00 97.50 118 ALA A N 1
ATOM 965 C CA . ALA A 1 118 ? 0.588 -1.387 13.368 1.00 97.50 118 ALA A CA 1
ATOM 966 C C . ALA A 1 118 ? -0.893 -1.658 13.697 1.00 97.50 118 ALA A C 1
ATOM 968 O O . ALA A 1 118 ? -1.532 -0.830 14.348 1.00 97.50 118 ALA A O 1
ATOM 969 N N . LYS A 1 119 ? -1.450 -2.804 13.272 1.00 97.50 119 LYS A N 1
ATOM 970 C CA . LYS A 1 119 ? -2.872 -3.167 13.406 1.00 97.50 119 LYS A CA 1
ATOM 971 C C . LYS A 1 119 ? -3.816 -2.144 12.762 1.00 97.50 119 LYS A C 1
ATOM 973 O O . LYS A 1 119 ? -4.937 -1.962 13.227 1.00 97.50 119 LYS A O 1
ATOM 978 N N . CYS A 1 120 ? -3.352 -1.468 11.711 1.00 97.62 120 CYS A N 1
ATOM 979 C CA . CYS A 1 120 ? -4.157 -0.533 10.923 1.00 97.62 120 CYS A CA 1
ATOM 980 C C . CYS A 1 120 ? -5.077 -1.260 9.935 1.00 97.62 120 CYS A C 1
ATOM 982 O O . CYS A 1 120 ? -6.072 -0.693 9.495 1.00 97.62 120 CYS A O 1
ATOM 984 N N . ILE A 1 121 ? -4.737 -2.501 9.579 1.00 98.25 121 ILE A N 1
ATOM 985 C CA . ILE A 1 121 ? -5.503 -3.371 8.682 1.00 98.25 121 ILE A CA 1
ATOM 986 C C . ILE A 1 121 ? -5.580 -4.785 9.263 1.00 98.25 121 ILE A C 1
ATOM 988 O O . ILE A 1 121 ? -4.728 -5.190 10.058 1.00 98.25 121 ILE A O 1
ATOM 992 N N . SER A 1 122 ? -6.601 -5.534 8.860 1.00 97.81 122 SER A N 1
ATOM 993 C CA . SER A 1 122 ? -6.756 -6.957 9.174 1.00 97.81 122 SER A CA 1
ATOM 994 C C . SER A 1 122 ? -5.868 -7.847 8.293 1.00 97.81 122 SER A C 1
ATOM 996 O O . SER A 1 122 ? -5.373 -7.423 7.247 1.00 97.81 122 SER A O 1
ATOM 998 N N . GLU A 1 123 ? -5.685 -9.108 8.696 1.00 96.69 123 GLU A N 1
ATOM 999 C CA . GLU A 1 123 ? -4.957 -10.101 7.891 1.00 96.69 123 GLU A CA 1
ATOM 1000 C C . GLU A 1 123 ? -5.626 -10.337 6.528 1.00 96.69 123 GLU A C 1
ATOM 1002 O O . GLU A 1 123 ? -4.941 -10.419 5.508 1.00 96.69 123 GLU A O 1
ATOM 1007 N N . ASP A 1 124 ? -6.959 -10.365 6.483 1.00 96.75 124 ASP A N 1
ATOM 1008 C CA . ASP A 1 124 ? -7.712 -10.531 5.237 1.00 96.75 124 ASP A CA 1
ATOM 1009 C C . ASP A 1 124 ? -7.474 -9.360 4.272 1.00 96.75 124 ASP A C 1
ATOM 1011 O O . ASP A 1 124 ? -7.177 -9.572 3.093 1.00 96.75 124 ASP A O 1
ATOM 1015 N N . GLU A 1 125 ? -7.530 -8.120 4.775 1.00 97.81 125 GLU A N 1
ATOM 1016 C CA . GLU A 1 125 ? -7.230 -6.903 4.006 1.00 97.81 125 GLU A CA 1
ATOM 1017 C C . GLU A 1 125 ? -5.777 -6.889 3.506 1.00 97.81 125 GLU A C 1
ATOM 1019 O O . GLU A 1 125 ? -5.513 -6.533 2.350 1.00 97.81 125 GLU A O 1
ATOM 1024 N N . TYR A 1 126 ? -4.836 -7.329 4.349 1.00 97.81 126 TYR A N 1
ATOM 1025 C CA . TYR A 1 126 ? -3.429 -7.485 3.989 1.00 97.81 126 TYR A CA 1
ATOM 1026 C C . TYR A 1 126 ? -3.259 -8.482 2.839 1.00 97.81 126 TYR A C 1
ATOM 1028 O O . TYR A 1 126 ? -2.642 -8.160 1.823 1.00 97.81 126 TYR A O 1
ATOM 1036 N N . HIS A 1 127 ? -3.831 -9.681 2.944 1.00 95.69 127 HIS A N 1
ATOM 1037 C CA . HIS A 1 127 ? -3.688 -10.710 1.915 1.00 95.69 127 HIS A CA 1
ATOM 1038 C C . HIS A 1 127 ? -4.391 -10.340 0.606 1.00 95.69 127 HIS A C 1
ATOM 1040 O O . HIS A 1 127 ? -3.825 -10.561 -0.473 1.00 95.69 127 HIS A O 1
ATOM 1046 N N . ALA A 1 128 ? -5.585 -9.747 0.689 1.00 95.94 128 ALA A N 1
ATOM 1047 C CA . ALA A 1 128 ? -6.318 -9.251 -0.471 1.00 95.94 128 ALA A CA 1
ATOM 1048 C C . ALA A 1 128 ? -5.510 -8.191 -1.234 1.00 95.94 128 ALA A C 1
ATOM 1050 O O . ALA A 1 128 ? -5.400 -8.272 -2.458 1.00 95.94 128 ALA A O 1
ATOM 1051 N N . SER A 1 129 ? -4.871 -7.264 -0.514 1.00 96.94 129 SER A N 1
ATOM 1052 C CA . SER A 1 129 ? -4.076 -6.181 -1.106 1.00 96.94 129 SER A CA 1
ATOM 1053 C C . SER A 1 129 ? -2.683 -6.630 -1.566 1.00 96.94 129 SER A C 1
ATOM 1055 O O . SER A 1 129 ? -2.157 -6.135 -2.564 1.00 96.94 129 SER A O 1
ATOM 1057 N N . LYS A 1 130 ? -2.079 -7.615 -0.888 1.00 95.81 130 LYS A N 1
ATOM 1058 C CA . LYS A 1 130 ? -0.752 -8.164 -1.216 1.00 95.81 130 LYS A CA 1
ATOM 1059 C C . LYS A 1 130 ? -0.753 -8.911 -2.551 1.00 95.81 130 LYS A C 1
ATOM 1061 O O . LYS A 1 130 ? 0.188 -8.784 -3.336 1.00 95.81 130 LYS A O 1
ATOM 1066 N N . ARG A 1 131 ? -1.802 -9.691 -2.827 1.00 93.81 131 ARG A N 1
ATOM 1067 C CA . ARG A 1 131 ? -1.903 -10.552 -4.019 1.00 93.81 131 ARG A CA 1
ATOM 1068 C C . ARG A 1 131 ? -1.698 -9.809 -5.355 1.00 93.81 131 ARG A C 1
ATOM 1070 O O . ARG A 1 131 ? -0.826 -10.242 -6.111 1.00 93.81 131 ARG A O 1
ATOM 1077 N N . PRO A 1 132 ? -2.420 -8.715 -5.675 1.00 93.50 132 PRO A N 1
ATOM 1078 C CA . PRO A 1 132 ? -2.236 -8.005 -6.945 1.00 93.50 132 PRO A CA 1
ATOM 1079 C C . PRO A 1 132 ? -0.856 -7.339 -7.072 1.00 93.50 132 PRO A C 1
ATOM 1081 O O . PRO A 1 132 ? -0.345 -7.192 -8.180 1.00 93.50 132 PRO A O 1
ATOM 1084 N N . LEU A 1 133 ? -0.218 -6.952 -5.962 1.00 93.19 133 LEU A N 1
ATOM 1085 C CA . LEU A 1 133 ? 1.143 -6.402 -5.974 1.00 93.19 133 LEU A CA 1
ATOM 1086 C C . LEU A 1 133 ? 2.175 -7.477 -6.333 1.00 93.19 133 LEU A C 1
ATOM 1088 O O . LEU A 1 133 ? 3.025 -7.263 -7.197 1.00 93.19 133 LEU A O 1
ATOM 1092 N N . LEU A 1 134 ? 2.062 -8.662 -5.732 1.00 93.00 134 LEU A N 1
ATOM 1093 C CA . LEU A 1 134 ? 2.936 -9.789 -6.053 1.00 93.00 134 LEU A CA 1
ATOM 1094 C C . LEU A 1 134 ? 2.771 -10.260 -7.496 1.00 93.00 134 LEU A C 1
ATOM 1096 O O . LEU A 1 134 ? 3.767 -10.476 -8.177 1.00 93.00 134 LEU A O 1
ATOM 1100 N N . GLN A 1 135 ? 1.533 -10.363 -7.986 1.00 90.19 135 GLN A N 1
ATOM 1101 C CA . GLN A 1 135 ? 1.270 -10.719 -9.384 1.00 90.19 135 GLN A CA 1
ATOM 1102 C C . GLN A 1 135 ? 1.995 -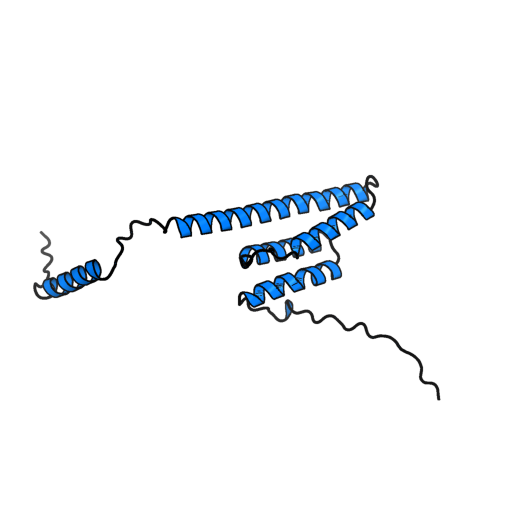9.775 -10.349 1.00 90.19 135 GLN A C 1
ATOM 1104 O O . GLN A 1 135 ? 2.634 -10.233 -11.293 1.00 90.19 135 GLN A O 1
ATOM 1109 N N . ARG A 1 136 ? 1.972 -8.466 -10.076 1.00 89.88 136 ARG A N 1
ATOM 1110 C CA . ARG A 1 136 ? 2.687 -7.474 -10.890 1.00 89.88 136 ARG A CA 1
ATOM 1111 C C . ARG A 1 136 ? 4.207 -7.612 -10.810 1.00 89.88 136 ARG A C 1
ATOM 1113 O O . ARG A 1 136 ? 4.866 -7.469 -11.834 1.00 89.88 136 ARG A O 1
ATOM 1120 N N . LEU A 1 137 ? 4.765 -7.949 -9.647 1.00 89.56 137 LEU A N 1
ATOM 1121 C CA . LEU A 1 137 ? 6.193 -8.269 -9.533 1.00 89.56 137 LEU A CA 1
ATOM 1122 C C . LEU A 1 137 ? 6.575 -9.532 -10.316 1.00 89.56 137 LEU A C 1
ATOM 1124 O O . LEU A 1 137 ? 7.608 -9.533 -10.983 1.00 89.56 137 LEU A O 1
ATOM 1128 N N . ALA A 1 138 ? 5.748 -10.581 -10.293 1.00 88.19 138 ALA A N 1
ATOM 1129 C CA . ALA A 1 138 ? 5.989 -11.781 -11.101 1.00 88.19 138 ALA A CA 1
ATOM 1130 C C . ALA A 1 138 ? 6.000 -11.482 -12.603 1.00 88.19 138 ALA A C 1
ATOM 1132 O O . ALA A 1 138 ? 6.861 -11.996 -13.314 1.00 88.19 138 ALA A O 1
ATOM 1133 N N . LEU A 1 139 ? 5.101 -10.617 -13.087 1.00 87.44 139 LEU A N 1
ATOM 1134 C CA . LEU A 1 139 ? 5.099 -10.180 -14.491 1.00 87.44 139 LEU A CA 1
ATOM 1135 C C . LEU A 1 139 ? 6.402 -9.462 -14.889 1.00 87.44 139 LEU A C 1
ATOM 1137 O O . LEU A 1 139 ? 6.758 -9.443 -16.062 1.00 87.44 139 LEU A O 1
ATOM 1141 N N . GLN A 1 140 ? 7.135 -8.916 -13.917 1.00 86.12 140 GLN A N 1
ATOM 1142 C CA . GLN A 1 140 ? 8.449 -8.289 -14.103 1.00 86.12 140 GLN A CA 1
ATOM 1143 C C . GLN A 1 140 ? 9.620 -9.271 -13.932 1.00 86.12 140 GLN A C 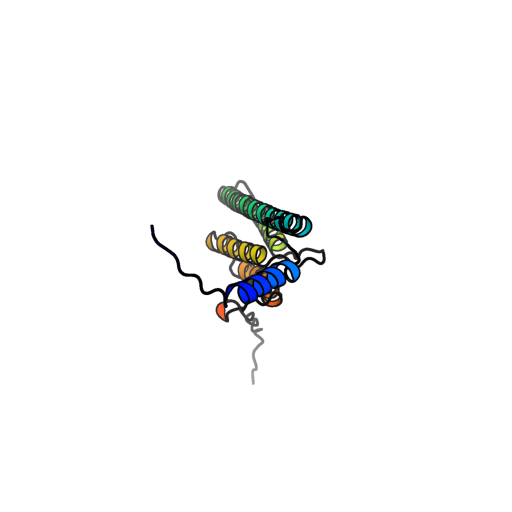1
ATOM 1145 O O . GLN A 1 140 ? 10.776 -8.850 -13.906 1.00 86.12 140 GLN A O 1
ATOM 1150 N N . GLY A 1 141 ? 9.340 -10.571 -13.805 1.00 80.06 141 GLY A N 1
ATOM 1151 C CA . GLY A 1 141 ? 10.348 -11.617 -13.637 1.00 80.06 141 GLY A CA 1
ATOM 1152 C C . GLY A 1 141 ? 10.841 -11.799 -12.200 1.00 80.06 141 GLY A C 1
ATOM 1153 O O . GLY A 1 141 ? 11.874 -12.433 -12.001 1.00 80.06 141 GLY A O 1
ATOM 1154 N N . ALA A 1 142 ? 10.147 -11.257 -11.193 1.00 80.94 142 ALA A N 1
ATOM 1155 C CA . ALA A 1 142 ? 10.472 -11.555 -9.801 1.00 80.94 142 ALA A CA 1
ATOM 1156 C C . ALA A 1 142 ? 10.040 -12.985 -9.439 1.00 80.94 142 ALA A C 1
ATOM 1158 O O . ALA A 1 142 ? 8.886 -13.366 -9.643 1.00 80.94 142 ALA A O 1
ATOM 1159 N N . GLU A 1 143 ? 10.950 -13.762 -8.854 1.00 74.31 143 GLU A N 1
ATOM 1160 C CA . GLU A 1 143 ? 10.627 -15.075 -8.299 1.00 74.31 143 GLU A CA 1
ATOM 1161 C C . GLU A 1 143 ? 9.752 -14.906 -7.051 1.00 74.31 143 GLU A C 1
ATOM 1163 O O . GLU A 1 143 ? 10.172 -14.325 -6.050 1.00 74.31 143 GLU A O 1
ATOM 1168 N N . ILE A 1 144 ? 8.516 -15.403 -7.113 1.00 70.44 144 ILE A N 1
ATOM 1169 C CA . ILE A 1 144 ? 7.614 -15.436 -5.961 1.00 70.44 144 ILE A CA 1
ATOM 1170 C C . ILE A 1 144 ? 7.869 -16.739 -5.202 1.00 70.44 144 ILE A C 1
ATOM 1172 O O . ILE A 1 144 ? 7.661 -17.829 -5.736 1.00 70.44 144 ILE A O 1
ATOM 1176 N N . GLY A 1 145 ? 8.305 -16.637 -3.946 1.00 63.47 145 GLY A N 1
ATOM 1177 C CA . GLY A 1 145 ? 8.479 -17.805 -3.087 1.00 63.47 145 GLY A CA 1
ATOM 1178 C C . GLY A 1 145 ? 7.138 -18.434 -2.691 1.00 63.47 145 GLY A C 1
ATOM 1179 O O . GLY A 1 145 ? 6.118 -17.757 -2.605 1.00 63.47 145 GLY A O 1
ATOM 1180 N N . ALA A 1 146 ? 7.126 -19.727 -2.353 1.00 57.88 146 ALA A N 1
ATOM 1181 C CA . ALA A 1 146 ? 5.907 -20.428 -1.919 1.00 57.88 146 ALA A CA 1
ATOM 1182 C C . ALA A 1 146 ? 5.218 -19.791 -0.690 1.00 57.88 146 ALA A C 1
ATOM 1184 O O . ALA A 1 146 ? 4.020 -19.952 -0.501 1.00 57.88 146 ALA A O 1
ATOM 1185 N N . ARG A 1 147 ? 5.958 -19.028 0.129 1.00 59.97 147 ARG A N 1
ATOM 1186 C CA . ARG A 1 147 ? 5.426 -18.269 1.280 1.00 59.97 147 ARG A CA 1
ATOM 1187 C C . ARG A 1 147 ? 4.646 -17.013 0.878 1.00 59.97 147 ARG A C 1
ATOM 1189 O O . ARG A 1 147 ? 3.897 -16.472 1.685 1.00 59.97 147 ARG A O 1
ATOM 1196 N N . ASP A 1 148 ? 4.836 -16.552 -0.351 1.00 57.19 148 ASP A N 1
ATOM 1197 C CA . ASP A 1 148 ? 4.172 -15.380 -0.915 1.00 57.19 148 ASP A CA 1
ATOM 1198 C C . ASP A 1 148 ? 2.909 -15.752 -1.707 1.00 57.19 148 ASP A C 1
ATOM 1200 O O . ASP A 1 148 ? 2.074 -14.889 -1.979 1.00 57.19 148 ASP A O 1
ATOM 1204 N N . VAL A 1 149 ? 2.719 -17.041 -2.013 1.00 52.62 149 VAL A N 1
ATOM 1205 C CA . VAL A 1 149 ? 1.528 -17.579 -2.679 1.00 52.62 149 VAL A CA 1
ATOM 1206 C C . VAL A 1 149 ? 0.604 -18.207 -1.639 1.00 52.62 149 VAL A C 1
ATOM 1208 O O . VAL A 1 149 ? 0.826 -19.328 -1.195 1.00 52.62 149 VAL A O 1
ATOM 1211 N N . ILE A 1 150 ? -0.472 -17.509 -1.276 1.00 55.16 150 ILE A N 1
ATOM 1212 C CA . ILE A 1 150 ? -1.553 -18.101 -0.478 1.00 55.16 150 ILE A CA 1
ATOM 1213 C C . ILE A 1 150 ? -2.749 -18.336 -1.401 1.00 55.16 150 ILE A C 1
ATOM 1215 O O . ILE A 1 150 ? -3.445 -17.396 -1.810 1.00 55.16 150 ILE A O 1
ATOM 1219 N N . VAL A 1 151 ? -2.952 -19.611 -1.748 1.00 43.66 151 VAL A N 1
ATOM 1220 C CA . VAL A 1 151 ? -4.178 -20.116 -2.378 1.00 43.66 151 VAL A CA 1
ATOM 1221 C C . VAL A 1 151 ? -5.303 -19.873 -1.379 1.00 43.66 151 VAL A C 1
ATOM 1223 O O . VAL A 1 151 ? -5.243 -20.363 -0.255 1.00 43.66 151 VAL A O 1
ATOM 1226 N N . GLY A 1 152 ? -6.283 -19.045 -1.751 1.00 40.62 152 GLY A N 1
ATOM 1227 C CA . GLY A 1 152 ? -7.410 -18.738 -0.876 1.00 40.62 152 GLY A CA 1
ATOM 1228 C C . GLY A 1 152 ? -8.081 -20.032 -0.428 1.00 40.62 152 GLY A C 1
ATOM 1229 O O . GLY A 1 152 ? -8.436 -20.853 -1.273 1.00 40.62 152 GLY A O 1
ATOM 1230 N N . ALA A 1 153 ? -8.222 -20.217 0.885 1.00 39.28 153 ALA A N 1
ATOM 1231 C CA . ALA A 1 153 ? -8.996 -21.317 1.432 1.00 39.28 153 ALA A CA 1
ATOM 1232 C C . ALA A 1 153 ? -10.398 -21.254 0.816 1.00 39.28 153 ALA A C 1
ATOM 1234 O O . ALA A 1 153 ? -11.114 -20.260 0.972 1.00 39.28 153 ALA A O 1
ATOM 1235 N N . GLN A 1 154 ? -10.767 -22.291 0.062 1.00 35.09 154 GLN A N 1
ATOM 1236 C CA . GLN A 1 154 ? -12.149 -22.478 -0.337 1.00 35.09 154 GLN A CA 1
ATOM 1237 C C . GLN A 1 154 ? -12.958 -22.550 0.952 1.00 35.09 154 GLN A C 1
ATOM 1239 O O . GLN A 1 154 ? -12.733 -23.412 1.796 1.00 35.09 154 GLN A O 1
ATOM 1244 N N . LYS A 1 155 ? -13.863 -21.589 1.118 1.00 35.38 155 LYS A N 1
ATOM 1245 C CA . LYS A 1 155 ? -14.874 -21.604 2.163 1.00 35.38 155 LYS A CA 1
ATOM 1246 C C . LYS A 1 155 ? -15.694 -22.873 1.932 1.00 35.38 155 LYS A C 1
ATOM 1248 O O . LYS A 1 155 ? -16.506 -22.905 1.008 1.00 35.38 155 LYS A O 1
ATOM 1253 N N . GLU A 1 156 ? -15.408 -23.930 2.691 1.00 35.00 156 GLU A N 1
ATOM 1254 C CA . GLU A 1 156 ? -16.209 -25.150 2.689 1.00 35.00 156 GLU A CA 1
ATOM 1255 C C . GLU A 1 156 ? -17.643 -24.742 3.013 1.00 35.00 156 GLU A C 1
ATOM 1257 O O . GLU A 1 156 ? -17.964 -24.265 4.103 1.00 35.00 156 GLU A O 1
ATOM 1262 N N . THR A 1 157 ? -18.498 -24.834 2.002 1.00 32.44 157 THR A N 1
ATOM 1263 C CA . THR A 1 157 ? -19.928 -24.645 2.160 1.00 32.44 157 THR A CA 1
ATOM 1264 C C . THR A 1 157 ? -20.443 -25.871 2.890 1.00 32.44 157 THR A C 1
ATOM 1266 O O . THR A 1 157 ? -20.482 -26.976 2.358 1.00 32.44 157 THR A O 1
ATOM 1269 N N . SER A 1 158 ? -20.789 -25.672 4.157 1.00 42.97 158 SER A N 1
ATOM 1270 C CA . SER A 1 158 ? -21.582 -26.613 4.930 1.00 42.97 158 SER A CA 1
ATOM 1271 C C . SER A 1 158 ? -22.906 -26.847 4.195 1.00 42.97 158 SER A C 1
ATOM 1273 O O . SER A 1 158 ? -23.691 -25.914 4.051 1.00 42.97 158 SER A O 1
ATOM 1275 N N . ASN A 1 159 ? -23.144 -28.068 3.722 1.00 32.97 159 ASN A N 1
ATOM 1276 C CA . ASN A 1 159 ? -24.466 -28.538 3.306 1.00 32.97 159 ASN A CA 1
ATOM 1277 C C . ASN A 1 159 ? -24.530 -30.033 3.652 1.00 32.97 159 ASN A C 1
ATOM 1279 O O . ASN A 1 159 ? -23.808 -30.838 3.079 1.00 32.97 159 ASN A O 1
ATOM 1283 N N . GLU A 1 160 ? -25.032 -30.375 4.831 1.00 37.56 160 GLU A N 1
ATOM 1284 C CA . GLU A 1 160 ? -26.436 -30.688 5.125 1.00 37.56 160 GLU A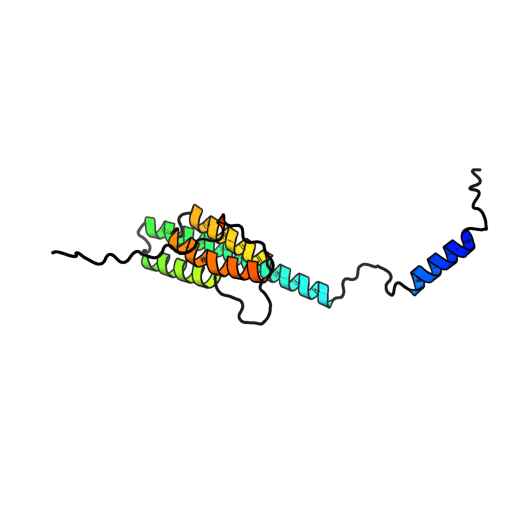 CA 1
ATOM 1285 C C . GLU A 1 160 ? -26.697 -32.205 5.024 1.00 37.56 160 GLU A C 1
ATOM 1287 O O . GLU A 1 160 ? -26.432 -32.864 4.026 1.00 37.56 160 GLU A O 1
ATOM 1292 N N . LYS A 1 161 ? -27.131 -32.724 6.174 1.00 39.69 161 LYS A N 1
ATOM 1293 C CA . LYS A 1 161 ? -27.576 -34.071 6.547 1.00 39.69 161 LYS A CA 1
ATOM 1294 C C . LYS A 1 161 ? -28.091 -34.944 5.390 1.00 39.69 161 LYS A C 1
ATOM 1296 O O . LYS A 1 161 ? -29.067 -34.584 4.744 1.00 39.69 161 LYS A O 1
ATOM 1301 N N . LEU A 1 162 ? -27.566 -36.168 5.280 1.00 34.25 162 LEU A N 1
ATOM 1302 C CA . LEU A 1 162 ? -28.311 -37.294 4.715 1.00 34.25 162 LEU A CA 1
ATOM 1303 C C . LEU A 1 162 ? -28.735 -38.216 5.862 1.00 34.25 162 LEU A C 1
ATOM 1305 O O . LEU A 1 162 ? -27.907 -38.851 6.513 1.00 34.25 162 LEU A O 1
ATOM 1309 N N . SER A 1 163 ? -30.033 -38.202 6.137 1.00 37.09 163 SER A N 1
ATOM 1310 C CA . SER A 1 163 ? -30.742 -39.241 6.873 1.00 37.09 163 SER A CA 1
ATOM 1311 C C . SER A 1 163 ? -31.193 -40.295 5.869 1.00 37.09 163 SER A C 1
ATOM 1313 O O . SER A 1 163 ? -31.859 -39.921 4.910 1.00 37.09 163 SER A O 1
ATOM 1315 N N . GLU A 1 164 ? -30.833 -41.555 6.103 1.00 37.75 164 GLU A N 1
ATOM 1316 C CA . GLU A 1 164 ? -31.670 -42.762 5.955 1.00 37.75 164 GLU A CA 1
ATOM 1317 C C . GLU A 1 164 ? -30.930 -43.976 6.532 1.00 37.75 164 GLU A C 1
ATOM 1319 O O . GLU A 1 164 ? -29.721 -44.130 6.243 1.00 37.75 164 GLU A O 1
#

Radius of gyration: 28.8 Å; chains: 1; bounding box: 101×56×56 Å

Foldseek 3Di:
DDDPDDDPVVPVVVVVVVVCVVVVDPDDPPPPDPVVVVVVVVVLVVVLVVLLVVLVVLVVVLVVQVVCVVVVNDPVVVSVVSLVVVLCVLLDDPPDPDQNDLVSLVVSLVSLVVCVVVVSDDPVSSLVSLVSSVVSNVVVVDDDDPVSDDDPPDPPDDDDDDDD

Organism: Sesamum radiatum (NCBI:txid300843)

Secondary structure (DSSP, 8-state):
-------TTTHHHHHHHHHHHHHH----------HHHHHHHHHHHHHHHHHHHHHHHHHHHHHHHHHHHHTTSS-HHHHHHHHHHHHHHHHPPPSSSSPPPHHHHHHHHHHHHHHHHTTSS-HHHHHHHHHHHHHHHHHTTPPPPTTT--PPPP----------

pLDDT: mean 78.16, std 21.53, range [32.44, 98.5]

Sequence (164 aa):
MVYTYTPTYYTTLHDSITSICKNILPFSFKKRRLPAIAAAEQRAAKQQSDNLKWQQESYHQILNLMGLCKEGILHENEVSAFRTHLLETLTASPFDHDYEPSVIIRDKLIFLQELLYAKCISEDEYHASKRPLLQRLALQGAEIGARDVIVGAQKETSNEKLSE